Protein AF-A0AAD5EHT2-F1 (afdb_monomer)

Mean predicted aligned error: 10.05 Å

Nearest PDB structures (foldseek):
  7zm7-assembly1_J  TM=9.101E-01  e=1.436E-03  Thermochaetoides thermophila DSM 1495
  6y79-assembly1_J  TM=8.445E-01  e=4.335E-03  Yarrowia lipolytica
  8bef-assembly1_Y  TM=7.670E-01  e=6.338E-02  Arabidopsis thaliana
  8e73-assembly1_AK  TM=7.791E-01  e=9.159E-02  Vigna radiata
  8esz-assembly1_AM  TM=8.803E-01  e=2.125E-01  Drosophila melanogaster

Foldseek 3Di:
DQPPVNLVVQLVVQLVVQLVVLLVVLVVVQVPPP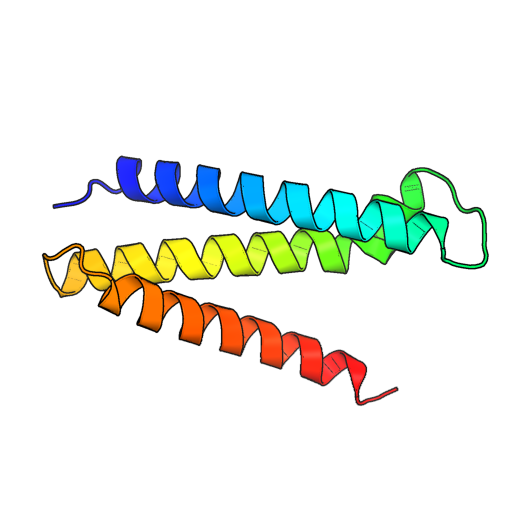DDDPPVCSCPPSVCSSVLSSVLSNQLSVQLVVCCVVVVDNDVVSSVRSNVRSVVSVVVVVVVVVPD

Structure (mmCIF, N/CA/C/O backbone):
data_AF-A0AAD5EHT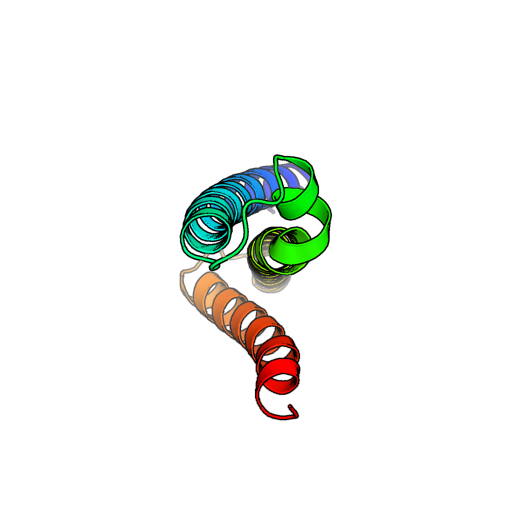2-F1
#
_entry.id   AF-A0AAD5EHT2-F1
#
loop_
_atom_site.group_PDB
_atom_site.id
_atom_site.type_symbol
_atom_site.label_atom_id
_atom_site.label_alt_id
_atom_site.label_comp_id
_atom_site.label_asym_id
_atom_site.label_entity_id
_atom_site.label_seq_id
_atom_site.pdbx_PDB_ins_code
_atom_site.Cartn_x
_atom_site.Cartn_y
_atom_site.Cartn_z
_atom_site.occupancy
_atom_site.B_iso_or_equiv
_atom_site.auth_seq_id
_atom_site.auth_comp_id
_atom_site.auth_asym_id
_atom_site.auth_atom_id
_atom_site.pdbx_PDB_model_num
ATOM 1 N N . MET A 1 1 ? -15.659 2.275 15.974 1.00 45.25 1 MET A N 1
ATOM 2 C CA . MET A 1 1 ? -16.262 1.570 14.819 1.00 45.25 1 MET A CA 1
ATOM 3 C C . MET A 1 1 ? -15.845 2.301 13.554 1.00 45.25 1 MET A C 1
ATOM 5 O O . MET A 1 1 ? -16.532 3.228 13.145 1.00 45.25 1 MET A O 1
ATOM 9 N N . THR A 1 2 ? -14.694 1.948 12.984 1.00 54.22 2 THR A N 1
ATOM 10 C CA . THR A 1 2 ? -14.212 2.533 11.726 1.00 54.22 2 THR A CA 1
ATOM 11 C C . THR A 1 2 ? -15.164 2.093 10.615 1.00 54.22 2 THR A C 1
ATOM 13 O O . THR A 1 2 ? -15.346 0.896 10.383 1.00 54.22 2 THR A O 1
ATOM 16 N N . GLY A 1 3 ? -15.869 3.036 9.988 1.00 59.06 3 GLY A N 1
ATOM 17 C CA . GLY A 1 3 ? -16.776 2.710 8.899 1.00 59.06 3 GLY A CA 1
ATOM 18 C C . GLY A 1 3 ? -15.977 2.137 7.733 1.00 59.06 3 GLY A C 1
ATOM 19 O O . GLY A 1 3 ? -14.852 2.560 7.476 1.00 59.06 3 GLY A O 1
ATOM 20 N N . ASN A 1 4 ? -16.563 1.216 6.965 1.00 65.38 4 ASN A N 1
ATOM 21 C CA . ASN A 1 4 ? -15.928 0.671 5.754 1.00 65.38 4 ASN A CA 1
ATOM 22 C C . ASN A 1 4 ? -15.428 1.791 4.802 1.00 65.38 4 ASN A C 1
ATOM 24 O O . ASN A 1 4 ? -14.462 1.622 4.068 1.00 65.38 4 ASN A O 1
ATOM 28 N N . LYS A 1 5 ? -16.054 2.977 4.859 1.00 65.88 5 LYS A N 1
ATOM 29 C CA . LYS A 1 5 ? -15.626 4.186 4.141 1.00 65.88 5 LYS A CA 1
ATOM 30 C C . LYS A 1 5 ? -14.289 4.762 4.625 1.00 65.88 5 LYS A C 1
ATOM 32 O O . LYS A 1 5 ? -13.482 5.138 3.781 1.00 65.88 5 LYS A O 1
ATOM 37 N N . ASP A 1 6 ? -14.051 4.822 5.932 1.00 80.19 6 ASP A N 1
ATOM 38 C CA . ASP A 1 6 ? -12.817 5.373 6.507 1.00 80.19 6 ASP A CA 1
ATOM 39 C C . ASP A 1 6 ? -11.635 4.445 6.225 1.00 80.19 6 ASP A C 1
ATOM 41 O O . ASP A 1 6 ? -10.575 4.894 5.795 1.00 80.19 6 ASP A O 1
ATOM 45 N N . CYS A 1 7 ? -11.871 3.135 6.332 1.00 77.44 7 CYS A N 1
ATOM 46 C CA . CYS A 1 7 ? -10.887 2.120 5.985 1.00 77.44 7 CYS A CA 1
ATOM 47 C C . CYS A 1 7 ? -10.461 2.203 4.511 1.00 77.44 7 CYS A C 1
ATOM 49 O O . CYS A 1 7 ? -9.272 2.244 4.198 1.00 77.44 7 CYS A O 1
ATOM 51 N N . VAL A 1 8 ? -11.425 2.280 3.587 1.00 78.69 8 VAL A N 1
ATOM 52 C CA . VAL A 1 8 ? -11.131 2.395 2.150 1.00 78.69 8 VAL A CA 1
ATOM 53 C C . VAL A 1 8 ? -10.444 3.724 1.831 1.00 78.69 8 VAL A C 1
ATOM 55 O O . VAL A 1 8 ? -9.543 3.752 0.997 1.00 78.69 8 VAL A O 1
ATOM 58 N N . ALA A 1 9 ? -10.811 4.820 2.499 1.00 82.31 9 ALA A N 1
ATOM 59 C CA . ALA A 1 9 ? -10.154 6.112 2.317 1.00 82.31 9 ALA A CA 1
ATOM 60 C C . ALA A 1 9 ? -8.700 6.103 2.820 1.00 82.31 9 ALA A C 1
ATOM 62 O O . ALA A 1 9 ? -7.812 6.640 2.149 1.00 82.31 9 ALA A O 1
ATOM 63 N N . GLN A 1 10 ? -8.444 5.469 3.967 1.00 80.44 10 GLN A N 1
ATOM 64 C CA . GLN A 1 10 ? -7.102 5.292 4.518 1.00 80.44 10 GLN A CA 1
ATOM 65 C C . GLN A 1 10 ? -6.266 4.393 3.613 1.00 80.44 10 GLN A C 1
ATOM 67 O O . GLN A 1 10 ? -5.192 4.811 3.190 1.00 80.44 10 GLN A O 1
ATOM 72 N N . ALA A 1 11 ? -6.808 3.241 3.210 1.00 77.44 11 ALA A N 1
ATOM 73 C CA . ALA A 1 11 ? -6.175 2.323 2.271 1.00 77.44 11 ALA A CA 1
ATOM 74 C C . ALA A 1 11 ? -5.874 2.973 0.922 1.00 77.44 11 ALA A C 1
ATOM 76 O O . ALA A 1 11 ? -4.789 2.781 0.376 1.00 77.44 11 ALA A O 1
ATOM 77 N N . ALA A 1 12 ? -6.787 3.785 0.389 1.00 79.69 12 ALA A N 1
ATOM 78 C CA . ALA A 1 12 ? -6.559 4.525 -0.845 1.00 79.69 12 ALA A CA 1
ATOM 79 C C . ALA A 1 12 ? -5.414 5.534 -0.691 1.00 79.69 12 ALA A C 1
ATOM 81 O O . ALA A 1 12 ? -4.575 5.633 -1.583 1.00 79.69 12 ALA A O 1
ATOM 82 N N . LYS A 1 13 ? -5.327 6.249 0.440 1.00 82.38 13 LYS A N 1
ATOM 83 C CA . LYS A 1 13 ? -4.221 7.178 0.719 1.00 82.38 13 LYS A CA 1
ATOM 84 C C . LYS A 1 13 ? -2.882 6.455 0.847 1.00 82.38 13 LYS A C 1
ATOM 86 O O . LYS A 1 13 ? -1.936 6.842 0.164 1.00 82.38 13 LYS A O 1
ATOM 91 N N . THR A 1 14 ? -2.781 5.415 1.674 1.00 80.94 14 THR A N 1
ATOM 92 C CA . THR A 1 14 ? -1.527 4.661 1.854 1.00 80.94 14 THR A CA 1
ATOM 93 C C . THR A 1 14 ? -1.102 3.959 0.573 1.00 80.94 14 THR A C 1
ATOM 95 O O . THR A 1 14 ? 0.066 4.037 0.202 1.00 80.94 14 THR A O 1
ATOM 98 N N . THR A 1 15 ? -2.040 3.359 -0.163 1.00 79.31 15 THR A N 1
ATOM 99 C CA . THR A 1 15 ? -1.763 2.734 -1.466 1.00 79.31 15 THR A CA 1
ATOM 100 C C . THR A 1 15 ? -1.338 3.764 -2.508 1.00 79.31 15 THR A C 1
ATOM 102 O O . THR A 1 15 ? -0.418 3.499 -3.273 1.00 79.31 15 THR A O 1
ATOM 105 N N . ALA A 1 16 ? -1.950 4.952 -2.538 1.00 81.94 16 ALA A N 1
ATOM 106 C CA . ALA A 1 16 ? -1.553 6.016 -3.459 1.00 81.94 16 ALA A CA 1
ATOM 107 C C . ALA A 1 16 ? -0.142 6.539 -3.156 1.00 81.94 16 ALA A C 1
ATOM 109 O O . ALA A 1 16 ? 0.651 6.724 -4.077 1.00 81.94 16 ALA A O 1
ATOM 110 N N . VAL A 1 17 ? 0.198 6.730 -1.877 1.00 83.75 17 VAL A N 1
ATOM 111 C CA . VAL A 1 17 ? 1.546 7.150 -1.462 1.00 83.75 17 VAL A CA 1
ATOM 112 C C . VAL A 1 17 ? 2.575 6.060 -1.775 1.00 83.75 17 VAL A C 1
ATOM 114 O O . VAL A 1 17 ? 3.606 6.351 -2.380 1.00 83.75 17 VAL A O 1
ATOM 117 N N . ALA A 1 18 ? 2.284 4.800 -1.438 1.00 79.75 18 ALA A N 1
ATOM 118 C CA . ALA A 1 18 ? 3.166 3.665 -1.714 1.00 79.75 18 ALA A CA 1
ATOM 119 C C . ALA A 1 18 ? 3.331 3.406 -3.221 1.00 79.75 18 ALA A C 1
ATOM 121 O O . ALA A 1 18 ? 4.443 3.192 -3.699 1.00 79.75 18 ALA A O 1
ATOM 122 N N . GLY A 1 19 ? 2.243 3.486 -3.989 1.00 77.56 19 GLY A N 1
ATOM 123 C CA . GLY A 1 19 ? 2.244 3.373 -5.446 1.00 77.56 19 GLY A CA 1
ATOM 124 C C . GLY A 1 19 ? 2.998 4.522 -6.114 1.00 77.56 19 GLY A C 1
ATOM 125 O O . GLY A 1 19 ? 3.779 4.281 -7.029 1.00 77.56 19 GLY A O 1
ATOM 126 N N . GLY A 1 20 ? 2.849 5.752 -5.613 1.00 82.31 20 GLY A N 1
ATOM 127 C CA . GLY A 1 20 ? 3.634 6.907 -6.049 1.00 82.31 20 GLY A CA 1
ATOM 128 C C . GLY A 1 20 ? 5.130 6.710 -5.801 1.00 82.31 20 GLY A C 1
ATOM 129 O O . GLY A 1 20 ? 5.930 6.863 -6.722 1.00 82.31 20 GLY A O 1
ATOM 130 N N . ALA A 1 21 ? 5.516 6.283 -4.595 1.00 80.88 21 ALA A N 1
ATOM 131 C CA . ALA A 1 21 ? 6.904 5.950 -4.273 1.00 80.88 21 ALA A CA 1
ATOM 132 C C . ALA A 1 21 ? 7.447 4.809 -5.156 1.00 80.88 21 ALA A C 1
ATOM 134 O O . ALA A 1 21 ? 8.555 4.904 -5.683 1.00 80.88 21 ALA A O 1
ATOM 135 N N . GLY A 1 22 ? 6.648 3.765 -5.396 1.00 72.12 22 GLY A N 1
ATOM 136 C CA . GLY A 1 22 ? 6.992 2.663 -6.297 1.00 72.12 22 GLY A CA 1
ATOM 137 C C . GLY A 1 22 ? 7.141 3.093 -7.749 1.00 72.12 22 GLY A C 1
ATOM 138 O O . GLY A 1 22 ? 7.999 2.562 -8.454 1.00 72.12 22 GLY A O 1
ATOM 139 N N . LEU A 1 23 ? 6.366 4.085 -8.186 1.00 76.12 23 LEU A N 1
ATOM 140 C CA . LEU A 1 23 ? 6.468 4.684 -9.513 1.00 76.12 23 LEU A CA 1
ATOM 141 C C . LEU A 1 23 ? 7.743 5.522 -9.658 1.00 76.12 23 LEU A C 1
ATOM 143 O O . LEU A 1 23 ? 8.419 5.406 -10.676 1.00 76.12 23 LEU A O 1
ATOM 147 N N . PHE A 1 24 ? 8.135 6.277 -8.629 1.00 80.69 24 PHE A N 1
ATOM 148 C CA . PHE A 1 24 ? 9.424 6.979 -8.597 1.00 80.69 24 PHE A CA 1
ATOM 149 C C . PHE A 1 24 ? 10.608 6.012 -8.642 1.00 80.69 24 PHE A C 1
ATOM 151 O O . PHE A 1 24 ? 11.507 6.160 -9.469 1.00 80.69 24 PHE A O 1
ATOM 158 N N . VAL A 1 25 ? 10.590 4.987 -7.789 1.00 78.69 25 VAL A N 1
ATOM 159 C CA . VAL A 1 25 ? 11.632 3.955 -7.757 1.00 78.69 25 VAL A CA 1
ATOM 160 C C . VAL A 1 25 ? 11.695 3.207 -9.093 1.00 78.69 25 VAL A C 1
ATOM 162 O O . VAL A 1 25 ? 12.781 2.974 -9.619 1.00 78.69 25 VAL A O 1
ATOM 165 N N . SER A 1 26 ? 10.542 2.904 -9.689 1.00 67.81 26 SER A N 1
ATOM 166 C CA . SER A 1 26 ? 10.445 2.310 -11.025 1.00 67.81 26 SER A CA 1
ATOM 167 C C . SER A 1 26 ? 11.002 3.215 -12.113 1.00 67.81 26 SER A C 1
ATOM 169 O O . SER A 1 26 ? 11.728 2.734 -12.972 1.00 67.81 26 SER A O 1
ATOM 171 N N . ALA A 1 27 ? 10.730 4.520 -12.075 1.00 71.56 27 ALA A N 1
ATOM 172 C CA . ALA A 1 27 ? 11.277 5.470 -13.038 1.00 71.56 27 ALA A CA 1
ATOM 173 C C . ALA A 1 27 ? 12.812 5.546 -12.953 1.00 71.56 27 ALA A C 1
ATOM 175 O O . ALA A 1 27 ? 13.488 5.548 -13.985 1.00 71.56 27 ALA A O 1
ATOM 176 N N . ILE A 1 28 ? 13.368 5.531 -11.736 1.00 76.75 28 ILE A N 1
ATOM 177 C CA . ILE A 1 28 ? 14.819 5.499 -11.502 1.00 76.75 28 ILE A CA 1
ATOM 178 C C . ILE A 1 28 ? 15.418 4.195 -12.053 1.00 76.75 28 ILE A C 1
ATOM 180 O O . ILE A 1 28 ? 16.397 4.232 -12.798 1.00 76.75 28 ILE A O 1
ATOM 184 N N . GLN A 1 29 ? 14.801 3.045 -11.764 1.00 69.81 29 GLN A N 1
ATOM 185 C CA . GLN A 1 29 ? 15.253 1.743 -12.271 1.00 69.81 29 GLN A CA 1
ATOM 186 C C . GLN A 1 29 ? 15.116 1.618 -13.796 1.00 69.81 29 GLN A C 1
ATOM 188 O O . GLN A 1 29 ? 16.010 1.085 -14.450 1.00 69.8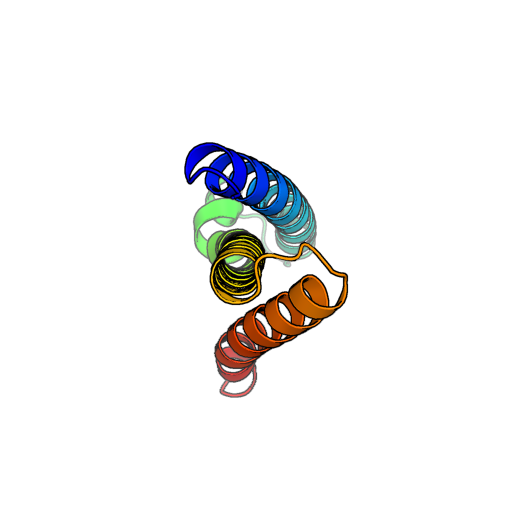1 29 GLN A O 1
ATOM 193 N N . ASN A 1 30 ? 14.046 2.163 -14.378 1.00 68.31 30 ASN A N 1
ATOM 194 C CA . ASN A 1 30 ? 13.829 2.211 -15.823 1.00 68.31 30 ASN A CA 1
ATOM 195 C C . ASN A 1 30 ? 14.874 3.094 -16.526 1.00 68.31 30 ASN A C 1
ATOM 197 O O . ASN A 1 30 ? 15.247 2.809 -17.657 1.00 68.31 30 ASN A O 1
ATOM 201 N N . THR A 1 31 ? 15.376 4.134 -15.851 1.00 66.69 31 THR A N 1
ATOM 202 C CA . THR A 1 31 ? 16.405 5.041 -16.389 1.00 66.69 31 THR A CA 1
ATOM 203 C C . THR A 1 31 ? 17.827 4.484 -16.232 1.00 66.69 31 THR A C 1
ATOM 205 O O . THR A 1 31 ? 18.671 4.719 -17.090 1.00 66.69 31 THR A O 1
ATOM 208 N N . MET A 1 32 ? 18.114 3.731 -15.161 1.00 67.44 32 MET A N 1
ATOM 209 C CA . MET A 1 32 ? 19.432 3.106 -14.937 1.00 67.44 32 MET A CA 1
ATOM 210 C C . MET A 1 32 ? 19.617 1.767 -15.673 1.00 67.44 32 MET A C 1
ATOM 212 O O . MET A 1 32 ? 20.746 1.294 -15.820 1.00 67.44 32 MET A O 1
ATOM 216 N N . GLY A 1 33 ? 18.535 1.139 -16.143 1.00 61.22 33 GLY A N 1
ATOM 217 C CA . GLY A 1 33 ? 18.610 -0.034 -17.010 1.00 61.22 33 GLY A CA 1
ATOM 218 C C . GLY A 1 33 ? 19.281 0.318 -18.340 1.00 61.22 33 GLY A C 1
ATOM 219 O O . GLY A 1 33 ? 18.869 1.252 -19.014 1.00 61.22 33 GLY A O 1
ATOM 220 N N . LYS A 1 34 ? 20.312 -0.435 -18.741 1.00 52.66 34 LYS A N 1
ATOM 221 C CA . LYS A 1 34 ? 21.181 -0.174 -19.912 1.00 52.66 34 LYS A CA 1
ATOM 222 C C . LYS A 1 34 ? 20.496 -0.123 -21.300 1.00 52.66 34 LYS A C 1
ATOM 224 O O . LYS A 1 34 ? 21.206 -0.104 -22.298 1.00 52.66 34 LYS A O 1
ATOM 229 N N . HIS A 1 35 ? 19.168 -0.083 -21.411 1.00 51.22 35 HIS A N 1
ATOM 230 C CA . HIS A 1 35 ? 18.464 -0.016 -22.695 1.00 51.22 35 HIS A CA 1
ATOM 231 C C . HIS A 1 35 ? 17.275 0.953 -22.660 1.00 51.22 35 HIS A C 1
ATOM 233 O O . HIS A 1 35 ? 16.368 0.841 -21.840 1.00 51.22 35 HIS A O 1
ATOM 239 N N . THR A 1 36 ? 17.311 1.900 -23.598 1.00 49.38 36 THR A N 1
ATOM 240 C CA . THR A 1 36 ? 16.334 2.964 -23.859 1.00 49.38 36 THR A CA 1
ATOM 241 C C . THR A 1 36 ? 15.059 2.416 -24.511 1.00 49.38 36 THR A C 1
ATOM 243 O O . THR A 1 36 ? 14.807 2.631 -25.693 1.00 49.38 36 THR A O 1
ATOM 246 N N . GLU A 1 37 ? 14.219 1.730 -23.745 1.00 49.06 37 GLU A N 1
ATOM 247 C CA . GLU A 1 37 ? 12.830 1.486 -24.140 1.00 49.06 37 GLU A CA 1
ATOM 248 C C . GLU A 1 37 ? 11.962 2.531 -23.429 1.00 49.06 37 GLU A C 1
ATOM 250 O O . GLU A 1 37 ? 12.005 2.656 -22.206 1.00 49.06 37 GLU A O 1
ATOM 255 N N . GLY A 1 38 ? 11.240 3.351 -24.201 1.00 58.69 38 GLY A N 1
ATOM 256 C CA . GLY A 1 38 ? 10.502 4.525 -23.711 1.00 58.69 38 GLY A CA 1
ATOM 257 C C . GLY A 1 38 ? 9.357 4.216 -22.728 1.00 58.69 38 GLY A C 1
ATOM 258 O O . GLY A 1 38 ? 9.304 3.170 -22.091 1.00 58.69 38 GLY A O 1
ATOM 259 N N . ALA A 1 39 ? 8.370 5.115 -22.624 1.00 54.72 39 ALA A N 1
ATOM 260 C CA . ALA A 1 39 ? 7.285 5.088 -21.622 1.00 54.72 39 ALA A CA 1
ATOM 261 C C . ALA A 1 39 ? 6.517 3.750 -21.450 1.00 54.72 39 ALA A C 1
ATOM 263 O O . ALA A 1 39 ? 5.897 3.530 -20.411 1.00 54.72 39 ALA A O 1
ATOM 264 N N . LYS A 1 40 ? 6.573 2.829 -22.426 1.00 54.25 40 LYS A N 1
ATOM 265 C CA . LYS A 1 40 ? 6.001 1.476 -22.311 1.00 54.25 40 LYS A CA 1
ATOM 266 C C . LYS A 1 40 ? 6.738 0.580 -21.301 1.00 54.25 40 LYS A C 1
ATOM 268 O O . LYS A 1 40 ? 6.086 -0.263 -20.690 1.00 54.25 40 LYS A O 1
ATOM 273 N N . GLY A 1 41 ? 8.040 0.787 -21.072 1.00 53.50 41 GLY A N 1
ATOM 274 C CA . GLY A 1 41 ? 8.842 0.024 -20.101 1.00 53.50 41 GLY A CA 1
ATOM 275 C C . GLY A 1 41 ? 8.369 0.187 -18.652 1.00 53.50 41 GLY A C 1
ATOM 276 O O . GLY A 1 41 ? 8.441 -0.762 -17.864 1.00 53.50 41 GLY A O 1
ATOM 277 N N . ILE A 1 42 ? 7.759 1.342 -18.344 1.00 54.59 42 ILE A N 1
ATOM 278 C CA . ILE A 1 42 ? 7.223 1.658 -17.015 1.00 54.59 42 ILE A CA 1
ATOM 279 C C . ILE A 1 42 ? 6.083 0.703 -16.627 1.00 54.59 42 ILE A C 1
ATOM 281 O O . ILE A 1 42 ? 5.976 0.294 -15.472 1.00 54.59 42 ILE A O 1
ATOM 285 N N . PHE A 1 43 ? 5.257 0.313 -17.602 1.00 56.97 43 PHE A N 1
ATOM 286 C CA . PHE A 1 43 ? 4.096 -0.555 -17.400 1.00 56.97 43 PHE A CA 1
ATOM 287 C C . PHE A 1 43 ? 4.400 -2.040 -17.625 1.00 56.97 43 PHE A C 1
ATOM 289 O O . PHE A 1 43 ? 3.836 -2.875 -16.924 1.00 56.97 43 PHE A O 1
ATOM 296 N N . THR A 1 44 ? 5.277 -2.396 -18.570 1.00 57.47 44 THR A N 1
ATOM 297 C CA . THR A 1 44 ? 5.529 -3.809 -18.916 1.00 57.47 44 THR A CA 1
ATOM 298 C C . THR A 1 44 ? 6.658 -4.455 -18.117 1.00 57.47 44 THR A C 1
ATOM 300 O O . THR A 1 44 ? 6.604 -5.660 -17.893 1.00 57.47 44 THR A O 1
ATOM 303 N N . ARG A 1 45 ? 7.665 -3.688 -17.664 1.00 56.09 45 ARG A N 1
ATOM 304 C CA . ARG A 1 45 ? 8.827 -4.226 -16.928 1.00 56.09 45 ARG A CA 1
ATOM 305 C C . ARG A 1 45 ? 8.882 -3.756 -15.478 1.00 56.09 45 ARG A C 1
ATOM 307 O O . ARG A 1 45 ? 9.070 -4.578 -14.590 1.00 56.09 45 ARG A O 1
ATOM 314 N N . THR A 1 46 ? 8.648 -2.468 -15.216 1.00 58.09 46 THR A N 1
ATOM 315 C CA . THR A 1 46 ? 8.580 -1.938 -13.838 1.00 58.09 46 THR A CA 1
ATOM 316 C C . THR A 1 46 ? 7.158 -1.874 -13.270 1.00 58.09 46 THR A C 1
ATOM 318 O O . THR A 1 46 ? 6.963 -1.555 -12.099 1.00 58.09 46 THR A O 1
ATOM 321 N N . GLY A 1 47 ? 6.146 -2.250 -14.058 1.00 54.88 47 GLY A N 1
ATOM 322 C CA . GLY A 1 47 ? 4.770 -2.392 -13.572 1.00 54.88 47 GLY A CA 1
ATOM 323 C C . GLY A 1 47 ? 4.661 -3.432 -12.452 1.00 54.88 47 GLY A C 1
ATOM 324 O O . GLY A 1 47 ? 3.841 -3.280 -11.549 1.00 54.88 47 GLY A O 1
ATOM 325 N N . GLY A 1 48 ? 5.551 -4.433 -12.448 1.00 63.16 48 GLY A N 1
ATOM 326 C CA . GLY A 1 48 ? 5.687 -5.399 -11.358 1.00 63.16 48 GLY A CA 1
ATOM 327 C C . GLY A 1 48 ? 6.086 -4.753 -10.029 1.00 63.16 48 GLY A C 1
ATOM 328 O O . GLY A 1 48 ? 5.511 -5.105 -9.001 1.00 63.16 48 GLY A O 1
ATOM 329 N N . THR A 1 49 ? 6.993 -3.770 -10.048 1.00 66.56 49 THR A N 1
ATOM 330 C CA . THR A 1 49 ? 7.468 -3.036 -8.865 1.00 66.56 49 THR A CA 1
ATOM 331 C C . THR A 1 49 ? 6.434 -2.028 -8.368 1.00 66.56 49 THR A C 1
ATOM 333 O O . THR A 1 49 ? 6.155 -1.986 -7.173 1.00 66.56 49 THR A O 1
ATOM 336 N N . VAL A 1 50 ? 5.796 -1.266 -9.267 1.00 69.44 50 VAL A N 1
ATOM 337 C CA . VAL A 1 50 ? 4.697 -0.349 -8.898 1.00 69.44 50 VAL A CA 1
ATOM 338 C C . VAL A 1 50 ? 3.513 -1.121 -8.320 1.00 69.44 50 VAL A C 1
ATOM 340 O O . VAL A 1 50 ? 3.030 -0.795 -7.237 1.00 69.44 50 VAL A O 1
ATOM 343 N N . GLY A 1 51 ? 3.073 -2.174 -9.013 1.00 70.56 51 GLY A N 1
ATOM 344 C CA . GLY A 1 51 ? 1.977 -3.028 -8.564 1.00 70.56 51 GLY A CA 1
ATOM 345 C C . GLY A 1 51 ? 2.297 -3.745 -7.255 1.00 70.56 51 GLY A C 1
ATOM 346 O O . GLY A 1 51 ? 1.411 -3.933 -6.432 1.00 70.56 51 GLY A O 1
ATOM 347 N N . PHE A 1 52 ? 3.564 -4.085 -7.019 1.00 73.94 52 PHE A N 1
ATOM 348 C CA . PHE A 1 52 ? 4.008 -4.694 -5.771 1.00 73.94 52 PHE A CA 1
ATOM 349 C C . PHE A 1 52 ? 3.987 -3.722 -4.590 1.00 73.94 52 PHE A C 1
ATOM 351 O O . PHE A 1 52 ? 3.425 -4.060 -3.553 1.00 73.94 52 PHE A O 1
ATOM 358 N N . LEU A 1 53 ? 4.530 -2.507 -4.738 1.00 73.81 53 LEU A N 1
ATOM 359 C CA . LEU A 1 53 ? 4.464 -1.510 -3.664 1.00 73.81 53 LEU A CA 1
ATOM 360 C C . LEU A 1 53 ? 3.021 -1.069 -3.391 1.00 73.81 53 LEU A C 1
ATOM 362 O O . LEU A 1 53 ? 2.645 -0.886 -2.234 1.00 73.81 53 LEU A O 1
ATOM 366 N N . ALA A 1 54 ? 2.192 -0.963 -4.432 1.00 76.19 54 ALA A N 1
ATOM 367 C CA . ALA A 1 54 ? 0.763 -0.721 -4.276 1.00 76.19 54 ALA A CA 1
ATOM 368 C C . ALA A 1 54 ? 0.065 -1.884 -3.547 1.00 76.19 54 ALA A C 1
ATOM 370 O O . ALA A 1 54 ? -0.699 -1.650 -2.615 1.00 76.19 54 ALA A O 1
ATOM 371 N N . ALA A 1 55 ? 0.364 -3.137 -3.907 1.00 79.31 55 ALA A N 1
ATOM 372 C CA . ALA A 1 55 ? -0.177 -4.311 -3.225 1.00 79.31 55 ALA A CA 1
ATOM 373 C C . ALA A 1 55 ? 0.260 -4.375 -1.755 1.00 79.31 55 ALA A C 1
ATOM 375 O O . ALA A 1 55 ? -0.567 -4.661 -0.896 1.00 79.31 55 ALA A O 1
ATOM 376 N N . MET A 1 56 ? 1.517 -4.046 -1.439 1.00 79.75 56 MET A N 1
ATOM 377 C CA . MET A 1 56 ? 1.988 -3.954 -0.054 1.00 79.75 56 MET A CA 1
ATOM 378 C C . MET A 1 56 ? 1.247 -2.873 0.738 1.00 79.75 56 MET A C 1
ATOM 380 O O . MET A 1 56 ? 0.803 -3.145 1.851 1.00 79.75 56 MET A O 1
ATOM 384 N N . GLY A 1 57 ? 1.071 -1.676 0.167 1.00 78.19 57 GLY A N 1
ATOM 385 C CA . GLY A 1 57 ? 0.308 -0.593 0.799 1.00 78.19 57 GLY A CA 1
ATOM 386 C C . GLY A 1 57 ? -1.166 -0.953 1.019 1.00 78.19 57 GLY A C 1
ATOM 387 O O . GLY A 1 57 ? -1.726 -0.652 2.073 1.00 78.19 57 GLY A O 1
ATOM 388 N N . GLY A 1 58 ? -1.768 -1.669 0.065 1.00 81.44 58 GLY A N 1
ATOM 389 C CA . GLY A 1 58 ? -3.134 -2.174 0.169 1.00 81.44 58 GLY A CA 1
ATOM 390 C C . GLY A 1 58 ? -3.286 -3.261 1.234 1.00 81.44 58 GLY A C 1
ATOM 391 O O . GLY A 1 58 ? -4.177 -3.173 2.073 1.00 81.44 58 GLY A O 1
ATOM 392 N N . VAL A 1 59 ? -2.397 -4.260 1.252 1.00 83.25 59 VAL A N 1
ATOM 393 C CA . VAL A 1 59 ? -2.408 -5.337 2.259 1.00 83.25 59 VAL A CA 1
ATOM 394 C C . VAL A 1 59 ? -2.180 -4.775 3.657 1.00 83.25 59 VAL A C 1
ATOM 396 O O . VAL A 1 59 ? -2.878 -5.178 4.585 1.00 83.25 59 VAL A O 1
ATOM 399 N N . PHE A 1 60 ? -1.260 -3.820 3.806 1.00 82.00 60 PHE A N 1
ATOM 400 C CA . PHE A 1 60 ? -1.024 -3.130 5.069 1.00 82.00 60 PHE A CA 1
ATOM 401 C C . PHE A 1 60 ? -2.317 -2.490 5.589 1.00 82.00 60 PHE A C 1
ATOM 403 O O . PHE A 1 60 ? -2.789 -2.837 6.668 1.00 82.00 60 PHE A O 1
ATOM 410 N N . ALA A 1 61 ? -2.956 -1.638 4.787 1.00 80.00 61 ALA A N 1
ATOM 411 C CA . ALA A 1 61 ? -4.152 -0.923 5.221 1.00 80.00 61 ALA A CA 1
ATOM 412 C C . ALA A 1 61 ? -5.355 -1.845 5.479 1.00 80.00 61 ALA A C 1
ATOM 414 O O . ALA A 1 61 ? -6.089 -1.645 6.443 1.00 80.00 61 ALA A O 1
ATOM 415 N N . LEU A 1 62 ? -5.542 -2.889 4.664 1.00 81.25 62 LEU A N 1
ATOM 416 C CA . LEU A 1 62 ? -6.601 -3.878 4.888 1.00 81.25 62 LEU A CA 1
ATOM 417 C C . LEU A 1 62 ? -6.380 -4.667 6.180 1.00 81.25 62 LEU A C 1
ATOM 419 O O . LEU A 1 62 ? -7.333 -4.929 6.912 1.00 81.25 62 LEU A O 1
ATOM 423 N N . THR A 1 63 ? -5.131 -5.031 6.470 1.00 83.62 63 THR A N 1
ATOM 424 C CA . THR A 1 63 ? -4.786 -5.753 7.699 1.00 83.62 63 THR A CA 1
ATOM 425 C C . THR A 1 63 ? -4.951 -4.857 8.923 1.00 83.62 63 THR A C 1
ATOM 427 O O . THR A 1 63 ? -5.454 -5.318 9.943 1.00 83.62 63 THR A O 1
ATOM 430 N N . GLU A 1 64 ? -4.591 -3.576 8.815 1.00 81.38 64 GLU A N 1
ATOM 431 C CA . GLU A 1 64 ? -4.768 -2.585 9.881 1.00 81.38 64 GLU A CA 1
ATOM 432 C C . GLU A 1 64 ? -6.257 -2.394 10.205 1.00 81.38 64 GLU A C 1
ATOM 434 O O . GLU A 1 64 ? -6.651 -2.527 11.360 1.00 81.38 64 GLU A O 1
ATOM 439 N N . CYS A 1 65 ? -7.114 -2.244 9.189 1.00 81.25 65 CYS A N 1
ATOM 440 C CA . CYS A 1 65 ? -8.562 -2.177 9.394 1.00 81.25 65 CYS A CA 1
ATOM 441 C C . CYS A 1 65 ? -9.165 -3.468 9.957 1.00 81.25 65 CYS A C 1
ATOM 443 O O . CYS A 1 65 ? -10.083 -3.418 10.776 1.00 81.25 65 CYS A O 1
ATOM 445 N N . ALA A 1 66 ? -8.6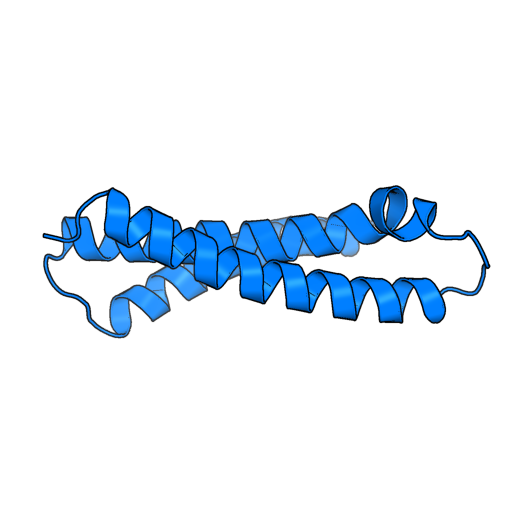95 -4.634 9.505 1.00 81.00 66 ALA A N 1
ATOM 446 C CA . ALA A 1 66 ? -9.155 -5.913 10.036 1.00 81.00 66 ALA A CA 1
ATOM 447 C C . ALA A 1 66 ? -8.765 -6.061 11.516 1.00 81.00 66 ALA A C 1
ATOM 449 O O . ALA A 1 66 ? -9.574 -6.515 12.325 1.00 81.00 66 ALA A O 1
ATOM 450 N N . ALA A 1 67 ? -7.556 -5.624 11.881 1.00 79.44 67 ALA A N 1
ATOM 451 C CA . ALA A 1 67 ? -7.091 -5.598 13.261 1.00 79.44 67 ALA A CA 1
ATOM 452 C C . ALA A 1 67 ? -7.917 -4.621 14.113 1.00 79.44 67 ALA A C 1
ATOM 454 O O . ALA A 1 67 ? -8.408 -5.020 15.167 1.00 79.44 67 ALA A O 1
ATOM 455 N N . GLU A 1 68 ? -8.162 -3.398 13.639 1.00 79.19 68 GLU A N 1
ATOM 456 C CA . GLU A 1 68 ? -9.021 -2.419 14.322 1.00 79.19 68 GLU A CA 1
ATOM 457 C C . GLU A 1 68 ? -10.456 -2.926 14.508 1.00 79.19 68 GLU A C 1
ATOM 459 O O . GLU A 1 68 ? -11.049 -2.739 15.569 1.00 79.19 68 GLU A O 1
ATOM 464 N N . GLY A 1 69 ? -11.016 -3.606 13.504 1.00 76.75 69 GLY A N 1
ATOM 465 C CA . GLY A 1 69 ? -12.369 -4.158 13.561 1.00 76.75 69 GLY A CA 1
ATOM 466 C C . GLY A 1 69 ? -12.533 -5.269 14.602 1.00 76.75 69 GLY A C 1
ATOM 467 O O . GLY A 1 69 ? -13.585 -5.359 15.231 1.00 76.75 69 GLY A O 1
ATOM 468 N N . ILE A 1 70 ? -11.499 -6.091 14.808 1.00 79.00 70 ILE A N 1
ATOM 469 C CA . ILE A 1 70 ? -11.509 -7.187 15.791 1.00 79.00 70 ILE A CA 1
ATOM 470 C C . ILE A 1 70 ? -11.177 -6.677 17.199 1.00 79.00 70 ILE A C 1
ATOM 472 O O . ILE A 1 70 ? -11.745 -7.161 18.177 1.00 79.00 70 ILE A O 1
ATOM 476 N N . ARG A 1 71 ? -10.255 -5.714 17.318 1.00 73.19 71 ARG A N 1
ATOM 477 C CA . ARG A 1 71 ? -9.753 -5.218 18.610 1.00 73.19 71 ARG A CA 1
ATOM 478 C C . ARG A 1 71 ? -10.562 -4.052 19.172 1.00 73.19 71 ARG A C 1
ATOM 480 O O . ARG A 1 71 ? -10.515 -3.817 20.371 1.00 73.19 71 ARG A O 1
ATOM 487 N N . GLY A 1 72 ? -11.292 -3.329 18.324 1.00 72.81 72 GLY A N 1
ATOM 488 C CA . GLY A 1 72 ? -12.051 -2.137 18.708 1.00 72.81 72 GLY A CA 1
ATOM 489 C C . GLY A 1 72 ? -11.187 -0.923 19.062 1.00 72.81 72 GLY A C 1
ATOM 490 O O . GLY A 1 72 ? -11.747 0.127 19.369 1.00 72.81 72 GLY A O 1
ATOM 491 N N . GLU A 1 73 ? -9.861 -1.050 18.982 1.00 74.06 73 GLU A N 1
ATOM 492 C CA . GLU A 1 73 ? -8.892 -0.034 19.379 1.00 74.06 73 GLU A CA 1
ATOM 493 C C . GLU A 1 73 ? -7.866 0.205 18.266 1.00 74.06 73 GLU A C 1
ATOM 495 O O . GLU A 1 73 ? -7.383 -0.733 17.620 1.00 74.06 73 GLU A O 1
ATOM 500 N N . SER A 1 74 ? -7.560 1.481 18.038 1.00 70.44 74 SER A N 1
ATOM 501 C CA . SER A 1 74 ? -6.611 1.977 17.042 1.00 70.44 74 SER A CA 1
ATOM 502 C C . SER A 1 74 ? -5.252 2.228 17.704 1.00 70.44 74 SER A C 1
ATOM 504 O O . SER A 1 74 ? -4.878 3.367 17.983 1.00 70.44 74 SER A O 1
ATOM 506 N N . ASP A 1 75 ? -4.542 1.134 17.988 1.00 76.38 75 ASP A N 1
ATOM 507 C CA . ASP A 1 75 ? -3.213 1.128 18.606 1.00 76.38 75 ASP A CA 1
ATOM 508 C C . ASP A 1 75 ? -2.081 0.947 17.579 1.00 76.38 75 ASP A C 1
ATOM 510 O O . ASP A 1 75 ? -2.255 0.246 16.575 1.00 76.38 75 ASP A O 1
ATOM 514 N N . PRO A 1 76 ? -0.854 1.427 17.873 1.00 76.75 76 PRO A N 1
ATOM 515 C CA . PRO A 1 76 ? 0.326 1.177 17.036 1.00 76.75 76 PRO A CA 1
ATOM 516 C C . PRO A 1 76 ? 0.680 -0.316 16.893 1.00 76.75 76 PRO A C 1
ATOM 518 O O . PRO A 1 76 ? 1.398 -0.699 15.969 1.00 76.75 76 PRO A O 1
ATOM 521 N N . TYR A 1 77 ? 0.153 -1.189 17.756 1.00 76.25 77 TYR A N 1
ATOM 522 C CA . TYR A 1 77 ? 0.276 -2.640 17.597 1.00 76.25 77 TYR A CA 1
ATOM 523 C C . TYR A 1 77 ? -0.428 -3.162 16.335 1.00 76.25 77 TYR A C 1
ATOM 525 O O .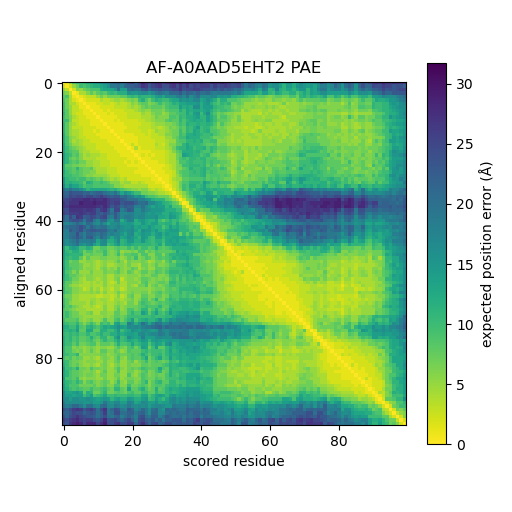 TYR A 1 77 ? 0.058 -4.117 15.726 1.00 76.25 77 TYR A O 1
ATOM 533 N N . ASN A 1 78 ? -1.517 -2.522 15.896 1.00 77.50 78 ASN A N 1
ATOM 534 C CA . ASN A 1 78 ? -2.222 -2.902 14.669 1.00 77.50 78 ASN A CA 1
ATOM 535 C C . ASN A 1 78 ? -1.370 -2.592 13.433 1.00 77.50 78 ASN A C 1
ATOM 537 O O . ASN A 1 78 ? -1.266 -3.435 12.543 1.00 77.50 78 ASN A O 1
ATOM 541 N N . ALA A 1 79 ? -0.668 -1.454 13.438 1.00 78.62 79 ALA A N 1
ATOM 542 C CA . ALA A 1 79 ? 0.320 -1.110 12.415 1.00 78.62 79 ALA A CA 1
ATOM 543 C C . ALA A 1 79 ? 1.496 -2.107 12.397 1.00 78.62 79 ALA 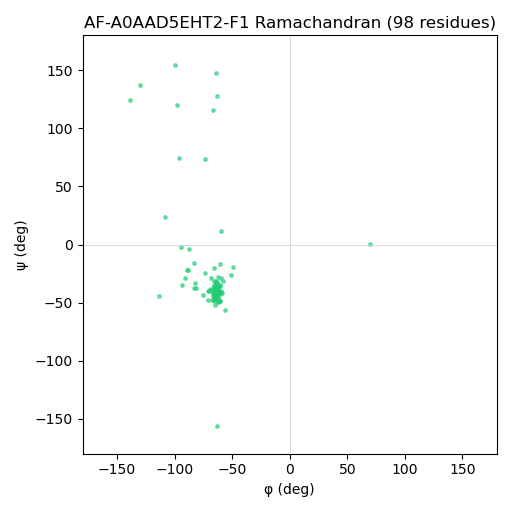A C 1
ATOM 545 O O . ALA A 1 79 ? 2.005 -2.459 11.334 1.00 78.62 79 ALA A O 1
ATOM 546 N N . GLY A 1 80 ? 1.900 -2.632 13.560 1.00 81.88 80 GLY A N 1
ATOM 547 C CA . GLY A 1 80 ? 2.900 -3.703 13.656 1.00 81.88 80 GLY A CA 1
ATOM 548 C C . GLY A 1 80 ? 2.447 -5.019 13.005 1.00 81.88 80 GLY A C 1
ATOM 549 O O . GLY A 1 80 ? 3.204 -5.634 12.252 1.00 81.88 80 GLY A O 1
ATOM 550 N N . ILE A 1 81 ? 1.197 -5.433 13.240 1.00 81.62 81 ILE A N 1
ATOM 551 C CA . ILE A 1 81 ? 0.602 -6.638 12.629 1.00 81.62 81 ILE A CA 1
ATOM 552 C C . ILE A 1 81 ? 0.437 -6.449 11.116 1.00 81.62 81 ILE A C 1
ATOM 554 O O . ILE A 1 81 ? 0.812 -7.328 10.336 1.00 81.62 81 ILE A O 1
ATOM 558 N N . ALA A 1 82 ? -0.058 -5.284 10.699 1.00 80.50 82 ALA A N 1
ATOM 559 C CA . ALA A 1 82 ? -0.180 -4.905 9.298 1.00 80.50 82 ALA A CA 1
ATOM 560 C C . ALA A 1 82 ? 1.178 -4.881 8.582 1.00 80.50 82 ALA A C 1
ATOM 562 O O . ALA A 1 82 ? 1.298 -5.377 7.462 1.00 80.50 82 ALA A O 1
ATOM 563 N N . GLY A 1 83 ? 2.220 -4.376 9.248 1.00 81.50 83 GLY A N 1
ATOM 564 C CA . GLY A 1 83 ? 3.594 -4.372 8.749 1.00 81.50 83 GLY A CA 1
ATOM 565 C C . GLY A 1 83 ? 4.162 -5.778 8.572 1.00 81.50 83 GLY A C 1
ATOM 566 O O . GLY A 1 83 ? 4.798 -6.059 7.558 1.00 81.50 83 GLY A O 1
ATOM 567 N N . CYS A 1 84 ? 3.881 -6.688 9.506 1.00 82.94 84 CYS A N 1
ATOM 568 C CA . CYS A 1 84 ? 4.287 -8.089 9.400 1.00 82.94 84 CYS A CA 1
ATOM 569 C C . CYS A 1 84 ? 3.581 -8.799 8.230 1.00 82.94 84 CYS A C 1
ATOM 571 O O . CYS A 1 84 ? 4.227 -9.481 7.433 1.00 82.94 84 CYS A O 1
ATOM 573 N N . ALA A 1 85 ? 2.274 -8.573 8.061 1.00 81.88 85 ALA A N 1
ATOM 574 C CA . ALA A 1 85 ? 1.506 -9.117 6.941 1.00 81.88 85 ALA A CA 1
ATOM 575 C C . ALA A 1 85 ? 1.992 -8.575 5.586 1.00 81.88 85 ALA A C 1
ATOM 577 O O . ALA A 1 85 ? 2.200 -9.343 4.645 1.00 81.88 85 ALA A O 1
ATOM 578 N N . ALA A 1 86 ? 2.248 -7.268 5.498 1.00 80.94 86 ALA A N 1
ATOM 579 C CA . ALA A 1 86 ? 2.842 -6.660 4.315 1.00 80.94 86 ALA A CA 1
ATOM 580 C C . ALA A 1 86 ? 4.246 -7.234 4.038 1.00 80.94 86 ALA A C 1
ATOM 582 O O . ALA A 1 86 ? 4.559 -7.564 2.896 1.00 80.94 86 ALA A O 1
ATOM 583 N N . GLY A 1 87 ? 5.069 -7.431 5.072 1.00 79.75 87 GLY A N 1
ATOM 584 C CA . GLY A 1 87 ? 6.398 -8.040 4.968 1.00 79.75 87 GLY A CA 1
ATOM 585 C C . GLY A 1 87 ? 6.379 -9.487 4.461 1.00 79.75 87 GLY A C 1
ATOM 586 O O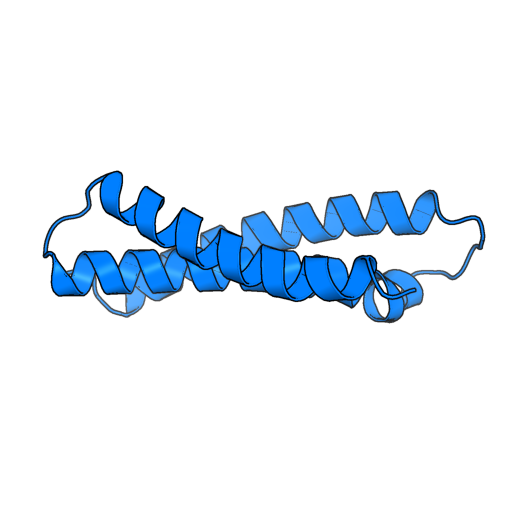 . GLY A 1 87 ? 7.233 -9.861 3.660 1.00 79.75 87 GLY A O 1
ATOM 587 N N . LEU A 1 88 ? 5.379 -10.287 4.841 1.00 81.19 88 LEU A N 1
ATOM 588 C CA . LEU A 1 88 ? 5.184 -11.632 4.288 1.00 81.19 88 LEU A CA 1
ATOM 589 C C . LEU A 1 88 ? 4.839 -11.587 2.797 1.00 81.19 88 LEU A C 1
ATOM 591 O O . LEU A 1 88 ? 5.429 -12.326 2.011 1.00 81.19 88 LEU A O 1
ATOM 595 N N . VAL A 1 89 ? 3.950 -10.678 2.385 1.00 79.31 89 VAL A N 1
ATOM 596 C CA . VAL A 1 89 ? 3.660 -10.443 0.959 1.00 79.31 89 VAL A CA 1
ATOM 597 C C . VAL A 1 89 ? 4.917 -9.997 0.216 1.00 79.31 89 VAL A C 1
ATOM 599 O O . VAL A 1 89 ? 5.140 -10.407 -0.926 1.00 79.31 89 VAL A O 1
ATOM 602 N N . ALA A 1 90 ? 5.779 -9.227 0.883 1.00 78.25 90 ALA A N 1
ATOM 603 C CA . ALA A 1 90 ? 7.053 -8.834 0.318 1.00 78.25 90 ALA A CA 1
ATOM 604 C C . ALA A 1 90 ? 8.001 -10.022 0.105 1.00 78.25 90 ALA A C 1
ATOM 606 O O . ALA A 1 90 ? 8.607 -10.154 -0.958 1.00 78.25 90 ALA A O 1
ATOM 607 N N . GLY A 1 91 ? 8.084 -10.913 1.096 1.00 70.62 91 GLY A N 1
ATOM 608 C CA . GLY A 1 91 ? 8.904 -12.122 1.058 1.00 70.62 91 GLY A CA 1
ATOM 609 C C . GLY A 1 91 ? 8.461 -13.129 -0.005 1.00 70.62 91 GLY A C 1
ATOM 610 O O . GLY A 1 91 ? 9.313 -13.707 -0.675 1.00 70.62 91 GLY A O 1
ATOM 611 N N . VAL A 1 92 ? 7.151 -13.285 -0.236 1.00 72.31 92 VAL A N 1
ATOM 612 C CA . VAL A 1 92 ? 6.616 -14.168 -1.294 1.00 72.31 92 VAL A CA 1
ATOM 613 C C . VAL A 1 92 ? 7.089 -13.734 -2.687 1.00 72.31 92 VAL A C 1
ATOM 615 O O . VAL A 1 92 ? 7.378 -14.581 -3.526 1.00 72.31 92 VAL A O 1
ATOM 618 N N . ARG A 1 93 ? 7.225 -12.425 -2.933 1.00 63.38 93 ARG A N 1
ATOM 619 C CA . ARG A 1 93 ? 7.767 -11.882 -4.194 1.00 63.38 93 ARG A CA 1
ATOM 620 C C . ARG A 1 93 ? 9.292 -11.898 -4.223 1.00 63.38 93 ARG A C 1
ATOM 622 O O . ARG A 1 93 ? 9.870 -12.230 -5.245 1.00 63.38 93 ARG A O 1
ATOM 629 N N . GLY A 1 94 ? 9.952 -11.631 -3.094 1.00 56.94 94 GLY A N 1
ATOM 630 C CA . GLY A 1 94 ? 11.408 -11.765 -2.958 1.00 56.94 94 GLY A CA 1
ATOM 631 C C . GLY A 1 94 ? 11.920 -13.178 -3.263 1.00 56.94 94 GLY A C 1
ATOM 632 O O . GLY A 1 94 ? 13.003 -13.338 -3.820 1.00 56.94 94 GLY A O 1
ATOM 633 N N . MET A 1 95 ? 11.108 -14.200 -2.980 1.00 53.66 95 MET A N 1
ATOM 634 C CA . MET A 1 95 ? 11.402 -15.591 -3.329 1.00 53.66 95 MET A CA 1
ATOM 635 C C . MET A 1 95 ? 11.434 -15.844 -4.847 1.00 53.66 95 MET A C 1
ATOM 637 O O . MET A 1 95 ? 12.077 -16.797 -5.281 1.00 53.66 95 MET A O 1
ATOM 641 N N . GLU A 1 96 ? 10.827 -14.976 -5.665 1.00 46.78 96 GLU A N 1
ATOM 642 C CA . GLU A 1 96 ? 10.915 -15.043 -7.132 1.00 46.78 96 GLU A CA 1
ATOM 643 C C 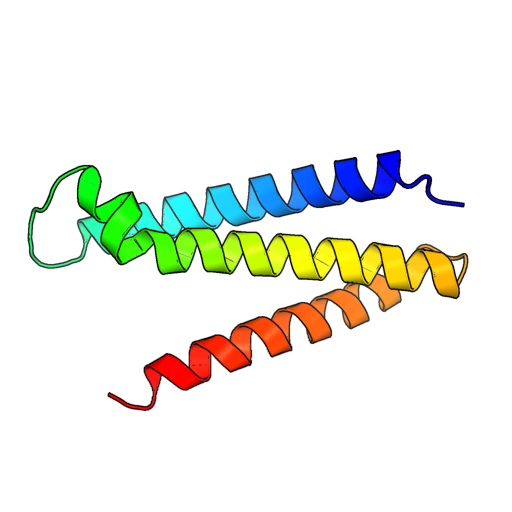. GLU A 1 96 ? 12.296 -14.600 -7.658 1.00 46.78 96 GLU A C 1
ATOM 645 O O . GLU A 1 96 ? 12.708 -15.026 -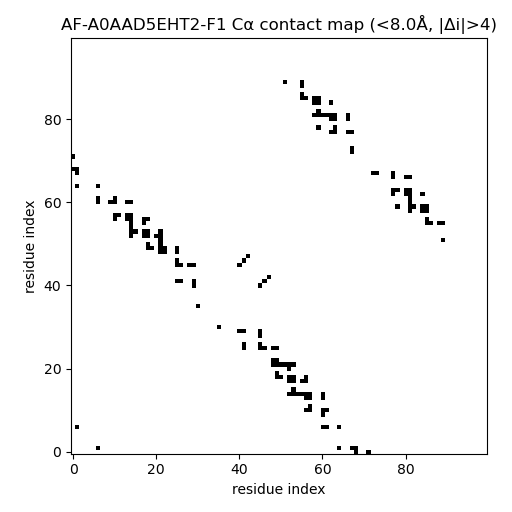8.732 1.00 46.78 96 GLU A O 1
ATOM 650 N N . ILE A 1 97 ? 13.034 -13.780 -6.897 1.00 50.53 97 ILE A N 1
ATOM 651 C CA . ILE A 1 97 ? 14.276 -13.129 -7.351 1.00 50.53 97 ILE A CA 1
ATOM 652 C C . ILE A 1 97 ? 15.516 -14.010 -7.105 1.00 50.53 97 ILE A C 1
ATOM 654 O O . ILE A 1 97 ? 16.531 -13.844 -7.772 1.00 50.53 97 ILE A O 1
ATOM 658 N N . THR A 1 98 ? 15.445 -14.969 -6.176 1.00 40.53 98 THR A N 1
ATOM 659 C CA . THR A 1 98 ? 16.573 -15.861 -5.825 1.00 40.53 98 THR A CA 1
ATOM 660 C C . THR A 1 98 ? 16.643 -17.123 -6.703 1.00 40.53 98 THR A C 1
ATOM 662 O O . THR A 1 98 ? 17.571 -17.914 -6.568 1.00 40.53 98 THR A O 1
ATOM 665 N N . LEU A 1 99 ? 15.679 -17.333 -7.608 1.00 41.16 99 LEU A N 1
ATOM 666 C CA . LEU A 1 99 ? 15.569 -18.547 -8.432 1.00 41.16 99 LEU A CA 1
ATOM 667 C C . LEU A 1 99 ? 15.910 -18.328 -9.922 1.00 41.16 99 LEU A C 1
ATOM 669 O O . LEU A 1 99 ? 15.457 -19.100 -10.768 1.00 41.16 99 LEU A O 1
ATOM 673 N N . SER A 1 100 ? 16.706 -17.299 -10.242 1.00 39.16 100 SER A N 1
ATOM 674 C CA . SER A 1 100 ? 17.301 -17.066 -11.571 1.00 39.16 100 SER A CA 1
ATOM 675 C C . SER A 1 100 ? 18.815 -16.944 -11.488 1.00 39.16 100 SER A C 1
ATOM 677 O O . SER A 1 100 ? 19.434 -17.205 -12.544 1.00 39.16 100 SER A O 1
#

Organism: NCBI:txid1314678

Secondary structure (DSSP, 8-state):
---HHHHHHHHHHHHHHHHHHHHHHHHHHHHHSSS---TTHHHHTSHHHHHHHHHHHHHHHHHHHHHHHHHSS--HHHHHHHHHHHHHHHHHHHHHHTT-

Sequence (100 aa):
MTGNKDCVAQAAKTTAVAGGAGLFVSAIQNTMGKHTEGAKGIFTRTGGTVGFLAAMGGVFALTECAAEGIRGESDPYNAGIAGCAAGLVAGVRGMEITLS

pLDDT: mean 70.75, std 11.92, range [39.16, 83.75]

InterPro domains:
  IPR039205 NADH dehydrogenase [ubiquinone] 1 alpha subcomplex subunit 11 [PTHR21382] (5-93)

Solvent-accessible surface area (backbone atoms only — not comparable to full-atom values): 5286 Å² total; per-residue (Å²): 129,83,48,75,66,55,47,51,51,50,22,50,49,46,17,49,54,33,24,50,52,22,45,52,54,29,52,52,52,59,66,70,44,97,58,96,61,63,84,65,41,55,61,74,66,29,29,63,50,20,52,45,33,22,48,35,25,36,46,22,35,53,40,27,46,53,40,28,70,75,66,75,50,96,49,74,66,33,54,52,53,10,49,51,54,21,49,51,58,48,48,64,55,53,60,65,70,78,76,118

Radius of gyration: 15.99 Å; Cα contacts (8 Å, |Δi|>4): 90; chains: 1; bounding box: 38×26×44 Å